Protein AF-A0A1R3RF14-F1 (afdb_monomer_lite)

Organism: Aspergillus carbonarius (strain ITEM 5010) (NCBI:txid602072)

pLDDT: mean 88.73, std 8.95, range [34.97, 97.31]

InterPro domains:
  IPR014347 Tautomerase/MIF superfamily [G3DSA:3.30.429.10] (1-121)
  IPR028116 Tautomerase, cis-CaaD-like [PF14832] (4-109)

Foldseek 3Di:
DDLAPAQPLVDDDDDDQLCDDPNVADDDPNHGDRAAEAEAEDEPDPPDDPVSVVVVVVVVQVVQCVVLVDDPRRSHHPYYHYHYDDPWDADPNDTDDGGPCRLVSLVVCVVVLVVCVVVVPPSSVSVNVCCVPPPSNVD

Sequence (139 aa):
MGAFHAPRYIVNCRFIDVSAGPLSDTFVGGKRRHINRLFVTLRSGTGRTADQLRVLIDSVNSVWDSIIGGGGWEKQLRSMYIKGSIDAAKEGGFHLPLPGYVEQWVKDNTAQCRTLAAEGDPDFVQLGGEIETRPEFQK

Radius of gyration: 18.21 Å; chains: 1; bounding box: 41×31×51 Å

Structure (mmCIF, N/CA/C/O backbone):
data_AF-A0A1R3RF14-F1
#
_entry.id   AF-A0A1R3RF14-F1
#
loop_
_atom_site.group_PDB
_atom_site.id
_atom_site.type_symbol
_atom_site.label_atom_id
_atom_site.label_alt_id
_atom_site.label_comp_id
_atom_site.label_asym_id
_atom_site.label_entity_id
_atom_site.label_seq_id
_atom_site.pdbx_PDB_ins_code
_atom_site.Cartn_x
_atom_site.Cartn_y
_atom_site.Cartn_z
_atom_site.occupancy
_atom_site.B_iso_or_equiv
_atom_site.auth_seq_id
_atom_site.auth_comp_id
_atom_site.auth_asym_id
_atom_site.auth_atom_id
_atom_site.pdbx_PDB_model_num
ATOM 1 N N . MET A 1 1 ? 8.837 4.970 15.254 1.00 34.97 1 MET A N 1
ATOM 2 C CA . MET A 1 1 ? 7.499 5.601 15.207 1.00 34.97 1 MET A CA 1
ATOM 3 C C . MET A 1 1 ? 6.883 5.230 13.866 1.00 34.97 1 MET A C 1
ATOM 5 O O . MET A 1 1 ? 7.535 5.464 12.856 1.00 34.97 1 MET A O 1
ATOM 9 N N . GLY A 1 2 ? 5.743 4.534 13.843 1.00 48.62 2 GLY A N 1
ATOM 10 C CA . GLY A 1 2 ? 5.150 4.034 12.595 1.00 48.62 2 GLY A CA 1
ATOM 11 C C . GLY A 1 2 ? 4.712 5.180 11.680 1.00 48.62 2 GLY A C 1
ATOM 12 O O . GLY A 1 2 ? 4.139 6.155 12.149 1.00 48.62 2 GLY A O 1
ATOM 13 N N . ALA A 1 3 ? 4.988 5.081 10.378 1.00 58.47 3 ALA A N 1
ATOM 14 C CA . ALA A 1 3 ? 4.721 6.151 9.408 1.00 58.47 3 ALA A CA 1
ATOM 15 C C . ALA A 1 3 ? 3.216 6.418 9.149 1.00 58.47 3 ALA A C 1
ATOM 17 O O . ALA A 1 3 ? 2.862 7.401 8.486 1.00 58.47 3 ALA A O 1
ATOM 18 N N . PHE A 1 4 ? 2.330 5.548 9.652 1.00 70.06 4 PHE A N 1
ATOM 19 C CA . PHE A 1 4 ? 0.882 5.605 9.457 1.00 70.06 4 PHE A CA 1
ATOM 20 C C . PHE A 1 4 ? 0.139 5.063 10.690 1.00 70.06 4 PHE A C 1
ATOM 22 O O . PHE A 1 4 ? 0.412 3.954 11.136 1.00 70.06 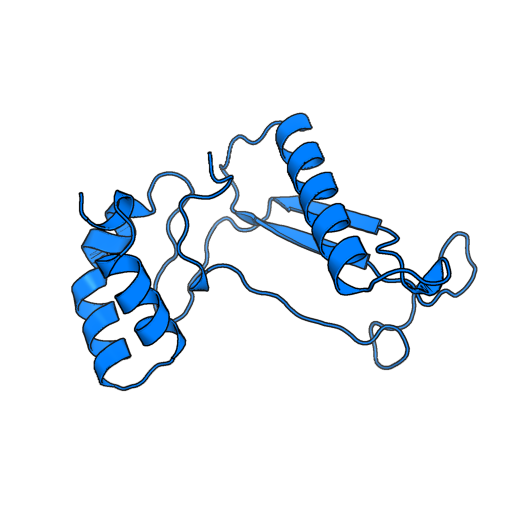4 PHE A O 1
ATOM 29 N N . HIS A 1 5 ? -0.843 5.821 11.186 1.00 78.69 5 HIS A N 1
ATOM 30 C CA . HIS A 1 5 ? -1.770 5.411 12.257 1.00 78.69 5 HIS A CA 1
ATOM 31 C C . HIS A 1 5 ? -3.088 4.831 11.713 1.00 78.69 5 HIS A C 1
ATOM 33 O O . HIS A 1 5 ? -4.064 4.687 12.435 1.00 78.69 5 HIS A O 1
ATOM 39 N N . ALA A 1 6 ? -3.124 4.509 10.421 1.00 85.69 6 ALA A N 1
ATOM 40 C CA . ALA A 1 6 ? -4.271 3.909 9.755 1.00 85.69 6 ALA A CA 1
ATOM 41 C C . ALA A 1 6 ? -4.410 2.406 10.068 1.00 85.69 6 ALA A C 1
ATOM 43 O O . ALA A 1 6 ? -3.379 1.752 10.270 1.00 85.69 6 ALA A O 1
ATOM 44 N N . PRO A 1 7 ? -5.630 1.834 10.058 1.00 89.50 7 PRO A N 1
ATOM 45 C CA . PRO A 1 7 ? -5.831 0.388 10.008 1.00 89.50 7 PRO A CA 1
ATOM 46 C C . PRO A 1 7 ? -5.224 -0.216 8.740 1.00 89.50 7 PRO A C 1
ATOM 48 O O . PRO A 1 7 ? -5.086 0.483 7.737 1.00 89.50 7 PRO A O 1
ATOM 51 N N . ARG A 1 8 ? -4.884 -1.508 8.735 1.00 90.19 8 ARG A N 1
ATOM 52 C CA . ARG A 1 8 ? -4.286 -2.124 7.536 1.00 90.19 8 ARG A CA 1
ATOM 53 C C . ARG A 1 8 ? -5.269 -2.240 6.376 1.00 90.19 8 ARG A C 1
ATOM 55 O O . ARG A 1 8 ? -4.832 -2.115 5.237 1.00 90.19 8 ARG A O 1
ATOM 62 N N . TYR A 1 9 ? -6.562 -2.424 6.657 1.00 88.75 9 TYR A N 1
ATOM 63 C CA . TYR A 1 9 ? -7.576 -2.658 5.620 1.00 88.75 9 TYR A CA 1
ATOM 64 C C . TYR A 1 9 ? -7.667 -1.517 4.586 1.00 88.75 9 TYR A C 1
ATOM 66 O O . TYR A 1 9 ? -7.996 -1.771 3.437 1.00 88.75 9 TYR A O 1
ATOM 74 N N . ILE A 1 10 ? -7.313 -0.272 4.948 1.00 88.38 10 ILE A N 1
ATOM 75 C CA . ILE A 1 10 ? -7.356 0.861 4.001 1.00 88.38 10 ILE A CA 1
ATOM 76 C C . ILE A 1 10 ? -6.185 0.869 3.000 1.00 88.38 10 ILE A C 1
ATOM 78 O O . ILE A 1 10 ? -6.084 1.760 2.153 1.00 88.38 10 ILE A O 1
ATOM 82 N N . VAL A 1 11 ? -5.225 -0.052 3.141 1.00 89.38 11 VAL A N 1
ATOM 83 C CA . VAL A 1 11 ? -4.056 -0.157 2.264 1.00 89.38 11 VAL A CA 1
ATOM 84 C C . VAL A 1 11 ? -4.333 -1.192 1.182 1.00 89.38 11 VAL A C 1
ATOM 86 O O . VAL A 1 11 ? -4.154 -2.390 1.373 1.00 89.38 11 VAL A O 1
ATOM 89 N N . ASN A 1 12 ? -4.703 -0.701 0.005 1.00 90.06 12 ASN A N 1
ATOM 90 C CA . ASN A 1 12 ? -4.974 -1.528 -1.164 1.00 90.06 12 ASN A CA 1
ATOM 91 C C . ASN A 1 12 ? -3.714 -1.703 -2.030 1.00 90.06 12 ASN A C 1
ATOM 93 O O . ASN A 1 12 ? -3.021 -0.729 -2.339 1.00 90.06 12 ASN A O 1
ATOM 97 N N . CYS A 1 13 ? -3.435 -2.931 -2.477 1.00 93.56 13 CYS A N 1
ATOM 98 C CA . CYS A 1 13 ? -2.339 -3.237 -3.399 1.00 93.56 13 CYS A CA 1
ATOM 99 C C . CYS A 1 13 ? -2.847 -4.069 -4.581 1.00 93.56 13 CYS A C 1
ATOM 101 O O . CYS A 1 13 ? -3.553 -5.058 -4.399 1.00 93.56 13 CYS A O 1
ATOM 103 N N . ARG A 1 14 ? -2.465 -3.682 -5.802 1.00 93.62 14 ARG A N 1
ATOM 104 C CA . ARG A 1 14 ? -2.793 -4.413 -7.028 1.00 93.62 14 ARG A CA 1
ATOM 105 C C . ARG A 1 14 ? -1.517 -4.747 -7.784 1.00 93.62 14 ARG A C 1
ATOM 107 O O . ARG A 1 14 ? -0.781 -3.848 -8.183 1.00 93.62 14 ARG A O 1
ATOM 114 N N . PHE A 1 15 ? -1.316 -6.032 -8.053 1.00 93.19 15 PHE A N 1
ATOM 115 C CA . PHE A 1 15 ? -0.253 -6.508 -8.930 1.00 93.19 15 PHE A CA 1
ATOM 116 C C . PHE A 1 15 ? -0.736 -6.553 -10.379 1.00 93.19 15 PHE A C 1
ATOM 118 O O . PHE A 1 15 ? -1.886 -6.896 -10.662 1.00 93.19 15 PHE A O 1
ATOM 125 N N . ILE A 1 16 ? 0.146 -6.171 -11.298 1.00 92.44 16 ILE A N 1
ATOM 126 C CA . ILE A 1 16 ? -0.095 -6.186 -12.739 1.00 92.44 16 ILE A CA 1
ATOM 127 C C . ILE A 1 16 ? 1.085 -6.915 -13.367 1.00 92.44 16 ILE A C 1
ATOM 129 O O . ILE A 1 16 ? 2.233 -6.537 -13.131 1.00 92.44 16 ILE A O 1
ATOM 133 N N . ASP A 1 17 ? 0.799 -7.951 -14.151 1.00 91.75 17 ASP A N 1
ATOM 134 C CA . ASP A 1 17 ? 1.824 -8.664 -14.905 1.00 91.75 17 ASP A CA 1
ATOM 135 C C . ASP A 1 17 ? 2.375 -7.753 -16.010 1.00 91.75 17 ASP A C 1
ATOM 137 O O . ASP A 1 17 ? 1.641 -7.270 -16.870 1.00 91.75 17 ASP A O 1
ATOM 141 N N . VAL A 1 18 ? 3.679 -7.489 -15.968 1.00 89.88 18 VAL A N 1
ATOM 142 C CA . VAL A 1 18 ? 4.363 -6.628 -16.943 1.00 89.88 18 VAL A CA 1
ATOM 143 C C . VAL A 1 18 ? 4.758 -7.372 -18.218 1.00 89.88 18 VAL A C 1
ATOM 145 O O . VAL A 1 18 ? 5.227 -6.738 -19.157 1.00 89.88 18 VAL A O 1
ATOM 148 N N . SER A 1 19 ? 4.588 -8.695 -18.259 1.00 87.62 19 SER A N 1
ATOM 149 C CA . SER A 1 19 ? 4.875 -9.537 -19.424 1.00 87.62 19 SER A CA 1
ATOM 150 C C . SER A 1 19 ? 3.653 -9.779 -20.314 1.00 87.62 19 SER A C 1
ATOM 152 O O . SER A 1 19 ? 3.809 -10.187 -21.465 1.00 87.62 19 SER A O 1
ATOM 154 N N . ALA A 1 20 ? 2.444 -9.500 -19.813 1.00 88.19 20 ALA A N 1
ATOM 155 C CA . ALA A 1 20 ? 1.196 -9.799 -20.504 1.00 88.19 20 ALA A CA 1
ATOM 156 C C . ALA A 1 20 ? 0.090 -8.760 -20.246 1.00 88.19 20 ALA A C 1
ATOM 158 O O . ALA A 1 20 ? 0.063 -8.051 -19.244 1.00 88.19 20 ALA A O 1
ATOM 159 N N . GLY A 1 21 ? -0.876 -8.695 -21.164 1.00 86.12 21 GLY A N 1
ATOM 160 C CA . GLY A 1 21 ? -2.078 -7.874 -21.019 1.00 86.12 21 GLY A CA 1
ATOM 161 C C . GLY A 1 21 ? -1.911 -6.389 -21.383 1.00 86.12 21 GLY A C 1
ATOM 162 O O . GLY A 1 21 ? -0.823 -5.945 -21.759 1.00 86.12 21 GLY A O 1
ATOM 163 N N . PRO A 1 22 ? -2.994 -5.594 -21.268 1.00 82.25 22 PRO A N 1
ATOM 164 C CA . PRO A 1 22 ? -3.067 -4.228 -21.806 1.00 82.25 22 PRO A CA 1
ATOM 165 C C . PRO A 1 22 ? -2.097 -3.218 -21.178 1.00 82.25 22 PRO A C 1
ATOM 167 O O . PRO A 1 22 ? -1.923 -2.125 -21.703 1.00 82.25 22 PRO A O 1
ATOM 170 N N . LEU A 1 23 ? -1.496 -3.559 -20.035 1.00 81.25 23 LEU A N 1
ATOM 171 C CA . LEU A 1 23 ? -0.595 -2.686 -19.277 1.00 81.25 23 LEU A CA 1
ATOM 172 C C . LEU A 1 23 ? 0.876 -3.137 -19.353 1.00 81.25 23 LEU A C 1
ATOM 174 O O . LEU A 1 23 ? 1.732 -2.524 -18.715 1.00 81.25 23 LEU A O 1
ATOM 178 N N . SER A 1 24 ? 1.176 -4.180 -20.138 1.00 85.12 24 SER A N 1
ATOM 179 C CA . SER A 1 24 ? 2.541 -4.701 -20.329 1.00 85.12 24 SER A CA 1
ATOM 180 C C . SER A 1 24 ? 3.407 -3.813 -21.231 1.00 85.12 24 SER A C 1
ATOM 182 O O . SER A 1 24 ? 4.634 -3.807 -21.116 1.00 85.12 24 SER A O 1
ATOM 184 N N . ASP A 1 25 ? 2.786 -2.990 -22.081 1.00 89.19 25 ASP A N 1
ATOM 185 C CA . ASP A 1 25 ? 3.477 -2.083 -22.996 1.00 89.19 25 ASP A CA 1
ATOM 186 C C . ASP A 1 25 ? 4.142 -0.916 -22.264 1.00 89.19 25 ASP A C 1
ATOM 188 O O . ASP A 1 25 ? 3.591 0.167 -22.067 1.00 89.19 25 ASP A O 1
ATOM 192 N N . THR A 1 26 ? 5.390 -1.150 -21.867 1.00 89.00 26 THR A N 1
ATOM 193 C CA . THR A 1 26 ? 6.251 -0.153 -21.240 1.00 89.00 26 THR A CA 1
ATOM 194 C C . THR A 1 26 ? 7.416 0.184 -22.157 1.00 89.00 26 THR A C 1
ATOM 196 O O . THR A 1 26 ? 8.125 -0.701 -22.637 1.00 89.00 26 THR A O 1
ATOM 199 N N . PHE A 1 27 ? 7.665 1.478 -22.352 1.00 91.38 27 PHE A N 1
ATOM 200 C CA . PHE A 1 27 ? 8.786 1.977 -23.142 1.00 91.38 27 PHE A CA 1
ATOM 201 C C . PHE A 1 27 ? 9.630 2.939 -22.309 1.00 91.38 27 PHE A C 1
ATOM 203 O O . PHE A 1 27 ? 9.103 3.840 -21.660 1.00 91.38 27 PHE A O 1
ATOM 210 N N . VAL A 1 28 ? 10.950 2.760 -22.343 1.00 91.06 28 VAL A N 1
ATOM 211 C CA . VAL A 1 28 ? 11.923 3.649 -21.696 1.00 91.06 28 VAL A CA 1
ATOM 212 C C . VAL A 1 28 ? 12.913 4.105 -22.758 1.00 91.06 28 VAL A C 1
ATOM 214 O O . VAL A 1 28 ? 13.584 3.277 -23.377 1.00 91.06 28 VAL A O 1
ATOM 217 N N . GLY A 1 29 ? 12.967 5.415 -23.016 1.00 93.50 29 GLY A N 1
ATOM 218 C CA . GLY A 1 29 ? 13.797 5.979 -24.088 1.00 93.50 29 GLY A CA 1
ATOM 219 C C . GLY A 1 29 ? 13.455 5.413 -25.472 1.00 93.50 29 GLY A C 1
ATOM 220 O O . GLY A 1 29 ? 14.353 5.096 -26.246 1.00 93.50 29 GLY A O 1
ATOM 221 N N . GLY A 1 30 ? 12.165 5.183 -25.746 1.00 95.38 30 GLY A N 1
ATOM 222 C CA . GLY A 1 30 ? 11.683 4.615 -27.012 1.00 95.38 30 GLY A CA 1
ATOM 223 C C . GLY A 1 30 ? 11.908 3.109 -27.184 1.00 95.38 30 GLY A C 1
ATOM 224 O O . GLY A 1 30 ? 11.499 2.545 -28.193 1.00 95.38 30 GLY A O 1
ATOM 225 N N . LYS A 1 31 ? 12.523 2.423 -26.212 1.00 92.38 31 LYS A N 1
ATOM 226 C CA . LYS A 1 31 ? 12.740 0.972 -26.270 1.00 92.38 31 LYS A CA 1
ATOM 227 C C . LYS A 1 31 ? 11.768 0.250 -25.350 1.00 92.38 31 LYS A C 1
ATOM 229 O O . LYS A 1 31 ? 11.633 0.631 -24.187 1.00 92.38 31 LYS A O 1
ATOM 234 N N . ARG A 1 32 ? 11.142 -0.818 -25.850 1.00 90.50 32 ARG A N 1
ATOM 235 C CA . ARG A 1 32 ? 10.257 -1.669 -25.044 1.00 90.50 32 ARG A CA 1
ATOM 236 C C . ARG A 1 32 ? 11.034 -2.297 -23.886 1.00 90.50 32 ARG A C 1
ATOM 238 O O . ARG A 1 32 ? 12.200 -2.679 -24.044 1.00 90.50 32 ARG A O 1
ATOM 245 N N . ARG A 1 33 ? 10.413 -2.359 -22.715 1.00 89.19 33 ARG A N 1
ATOM 246 C CA . ARG A 1 33 ? 10.983 -2.894 -21.477 1.00 89.19 33 ARG A CA 1
ATOM 247 C C . ARG A 1 33 ? 9.912 -3.644 -20.701 1.00 89.19 33 ARG A C 1
ATOM 249 O O . ARG A 1 33 ? 8.768 -3.216 -20.688 1.00 89.19 33 ARG A O 1
ATOM 256 N N . HIS A 1 34 ? 10.318 -4.679 -19.980 1.00 90.19 34 HIS A N 1
ATOM 257 C CA . HIS A 1 34 ? 9.519 -5.269 -18.911 1.00 90.19 34 HIS A CA 1
ATOM 258 C C . HIS A 1 34 ? 10.218 -4.911 -17.604 1.00 90.19 34 HIS A C 1
ATOM 260 O O . HIS A 1 34 ? 11.335 -5.356 -17.350 1.00 90.19 34 HIS A O 1
ATOM 266 N N . ILE A 1 35 ? 9.629 -3.989 -16.846 1.00 90.69 35 ILE A N 1
ATOM 267 C CA . ILE A 1 35 ? 10.224 -3.452 -15.620 1.00 90.69 35 ILE A CA 1
ATOM 268 C C . ILE A 1 35 ? 9.170 -3.309 -14.538 1.00 90.69 35 ILE A C 1
ATOM 270 O O . ILE A 1 35 ? 8.052 -2.871 -14.812 1.00 90.69 35 ILE A O 1
ATOM 274 N N . ASN A 1 36 ? 9.560 -3.591 -13.298 1.00 92.44 36 ASN A N 1
ATOM 275 C CA . ASN A 1 36 ? 8.691 -3.365 -12.151 1.00 92.44 36 ASN A CA 1
ATOM 276 C C . ASN A 1 36 ? 8.615 -1.870 -11.855 1.00 92.44 36 ASN A C 1
ATOM 278 O O . ASN A 1 36 ? 9.639 -1.185 -11.746 1.00 92.44 36 ASN A O 1
ATOM 282 N N . ARG A 1 37 ? 7.389 -1.368 -11.730 1.00 92.56 37 ARG A N 1
ATOM 283 C CA . ARG A 1 37 ? 7.090 0.014 -11.363 1.00 92.56 37 ARG A CA 1
ATOM 284 C C . ARG A 1 37 ? 6.005 0.009 -10.303 1.00 92.56 37 ARG A C 1
ATOM 286 O O . ARG A 1 37 ? 5.028 -0.722 -10.435 1.00 92.56 37 ARG A O 1
ATOM 293 N N . LEU A 1 38 ? 6.162 0.853 -9.292 1.00 94.88 38 LEU A N 1
ATOM 294 C CA . LEU A 1 38 ? 5.179 1.022 -8.233 1.00 94.88 38 LEU A CA 1
ATOM 295 C C . LEU A 1 38 ? 4.574 2.420 -8.312 1.00 94.88 38 LEU A C 1
ATOM 297 O O . LEU A 1 38 ? 5.282 3.425 -8.276 1.00 94.88 38 LEU A O 1
ATOM 301 N N . PHE A 1 39 ? 3.251 2.477 -8.392 1.00 93.88 39 PHE A N 1
ATOM 302 C CA . PHE A 1 39 ? 2.494 3.716 -8.283 1.00 93.88 39 PHE A CA 1
ATOM 303 C C . PHE A 1 39 ? 1.768 3.711 -6.943 1.00 93.88 39 PHE A C 1
ATOM 305 O O . PHE A 1 39 ? 0.877 2.897 -6.719 1.00 93.88 39 PHE A O 1
ATOM 312 N N . VAL A 1 40 ? 2.156 4.618 -6.054 1.00 92.94 40 VAL A N 1
ATOM 313 C CA . VAL A 1 40 ? 1.516 4.812 -4.756 1.00 92.94 40 VAL A CA 1
ATOM 314 C C . VAL A 1 40 ? 0.610 6.024 -4.844 1.00 92.94 40 VAL A C 1
ATOM 316 O O . VAL A 1 40 ? 1.062 7.130 -5.143 1.00 92.94 40 VAL A O 1
ATOM 319 N N . THR A 1 41 ? -0.669 5.822 -4.548 1.00 90.81 41 THR A N 1
ATOM 320 C CA . THR A 1 41 ? -1.620 6.922 -4.408 1.00 90.81 41 THR A CA 1
ATOM 321 C C . THR A 1 41 ? -1.890 7.167 -2.932 1.00 90.81 41 THR A C 1
ATOM 323 O O . THR A 1 41 ? -2.200 6.239 -2.192 1.00 90.81 41 THR A O 1
ATOM 326 N N . LEU A 1 42 ? -1.760 8.417 -2.501 1.00 87.62 42 LEU A N 1
ATOM 327 C CA . LEU A 1 42 ? -2.015 8.847 -1.133 1.00 87.62 42 LEU A CA 1
ATOM 328 C C . LEU A 1 42 ? -3.272 9.720 -1.063 1.00 87.62 42 LEU A C 1
ATOM 330 O O . LEU A 1 42 ? -3.614 10.450 -2.001 1.00 87.62 42 LEU A O 1
ATOM 334 N N . ARG A 1 43 ? -3.923 9.673 0.103 1.00 83.94 43 ARG A N 1
ATOM 335 C CA . ARG A 1 43 ? -4.931 10.651 0.527 1.00 83.94 43 ARG A CA 1
ATOM 336 C C . ARG A 1 43 ? -4.351 12.066 0.486 1.00 83.94 43 ARG A C 1
ATOM 338 O O . ARG A 1 43 ? -3.224 12.284 0.940 1.00 83.94 43 ARG A O 1
ATOM 345 N N . SER A 1 44 ? -5.138 13.020 0.003 1.00 75.56 44 SER A N 1
ATOM 346 C CA . SER A 1 44 ? -4.822 14.445 0.124 1.00 75.56 44 SER A CA 1
ATOM 347 C C . SER A 1 44 ? -4.813 14.874 1.601 1.00 75.56 44 SER A C 1
ATOM 349 O O . SER A 1 44 ? -5.486 14.271 2.438 1.00 75.56 44 SER A O 1
ATOM 351 N N . GLY A 1 45 ? -4.036 15.911 1.936 1.00 69.12 45 GLY A N 1
ATOM 352 C CA . GLY A 1 45 ? -4.058 16.535 3.268 1.00 69.12 45 GLY A CA 1
ATOM 353 C C . GLY A 1 45 ? -3.067 15.988 4.302 1.00 69.12 45 GLY A C 1
ATOM 354 O O . GLY A 1 45 ? -3.099 16.420 5.446 1.00 69.12 45 GLY A O 1
ATOM 355 N N . THR A 1 46 ? -2.147 15.085 3.941 1.00 65.56 46 THR A N 1
ATOM 356 C CA . THR A 1 46 ? -1.178 14.537 4.916 1.00 65.56 46 THR A CA 1
ATOM 357 C C . THR A 1 46 ? -0.063 15.515 5.305 1.00 65.56 46 THR A C 1
ATOM 359 O O . THR A 1 46 ? 0.733 15.179 6.173 1.00 65.56 46 THR A O 1
ATOM 362 N N . GLY A 1 47 ? 0.070 16.662 4.619 1.00 73.94 47 GLY A N 1
ATOM 363 C CA . GLY A 1 47 ? 1.135 17.647 4.871 1.00 73.94 47 GLY A CA 1
ATOM 364 C C . GLY A 1 47 ? 2.557 17.077 4.778 1.00 73.94 47 GLY A C 1
ATOM 365 O O . GLY A 1 47 ? 3.478 17.629 5.372 1.00 73.94 47 GLY A O 1
ATOM 366 N N . ARG A 1 48 ? 2.737 15.942 4.082 1.00 84.69 48 ARG A N 1
ATOM 367 C CA . ARG A 1 48 ? 4.019 15.232 4.051 1.00 84.69 48 ARG A CA 1
ATOM 368 C C . ARG A 1 48 ? 5.042 16.038 3.274 1.00 84.69 48 ARG A C 1
ATOM 370 O O . ARG A 1 48 ? 4.770 16.472 2.155 1.00 84.69 48 ARG A O 1
ATOM 377 N N . THR A 1 49 ? 6.228 16.182 3.848 1.00 88.69 49 THR A N 1
ATOM 378 C CA . THR A 1 49 ? 7.352 16.822 3.169 1.00 88.69 49 THR A CA 1
ATOM 379 C C . THR A 1 49 ? 7.955 15.884 2.126 1.00 88.69 49 THR A C 1
ATOM 381 O O . THR A 1 49 ? 7.791 14.662 2.187 1.00 88.69 49 THR A O 1
ATOM 384 N N . ALA A 1 50 ? 8.706 16.447 1.178 1.00 89.88 50 ALA A N 1
ATOM 385 C CA . ALA A 1 50 ? 9.440 15.654 0.197 1.00 89.88 50 ALA A CA 1
ATOM 386 C C . ALA A 1 50 ? 10.382 14.631 0.863 1.00 89.88 50 ALA A C 1
ATOM 388 O O . ALA A 1 50 ? 10.477 13.503 0.390 1.00 89.88 50 ALA A O 1
ATOM 389 N N . ASP A 1 51 ? 11.020 14.982 1.982 1.00 92.25 51 ASP A N 1
ATOM 390 C CA . ASP A 1 51 ? 11.930 14.077 2.696 1.00 92.25 51 ASP A CA 1
ATOM 391 C C . ASP A 1 51 ? 11.196 12.906 3.346 1.00 92.25 51 ASP A C 1
ATOM 393 O O . ASP A 1 51 ? 11.643 11.767 3.243 1.00 92.25 51 ASP A O 1
ATOM 397 N N . GLN A 1 52 ? 10.019 13.144 3.928 1.00 89.56 52 GLN A N 1
ATOM 398 C CA . GLN A 1 52 ? 9.183 12.059 4.450 1.00 89.56 52 GLN A CA 1
ATOM 399 C C . GLN A 1 52 ? 8.735 11.102 3.339 1.00 89.56 52 GLN A C 1
ATOM 401 O O . GLN A 1 52 ? 8.664 9.892 3.551 1.00 89.56 52 GLN A O 1
ATOM 406 N N . LEU A 1 53 ? 8.449 11.629 2.144 1.00 91.19 53 LEU A N 1
ATOM 407 C CA . LEU A 1 53 ? 8.113 10.807 0.982 1.00 91.19 53 LEU A CA 1
ATOM 408 C C . LEU A 1 53 ? 9.324 10.025 0.456 1.00 91.19 53 LEU A C 1
ATOM 410 O O . LEU A 1 53 ? 9.159 8.870 0.075 1.00 91.19 53 LEU A O 1
ATOM 414 N N . ARG A 1 54 ? 10.533 10.599 0.480 1.00 93.62 54 ARG A N 1
ATOM 415 C CA . ARG A 1 54 ? 11.774 9.883 0.131 1.00 93.62 54 ARG A CA 1
ATOM 416 C C . ARG A 1 54 ? 12.054 8.735 1.095 1.00 93.62 54 ARG A C 1
ATOM 418 O O . ARG A 1 54 ? 12.269 7.621 0.640 1.00 93.62 54 ARG A O 1
ATOM 425 N N . VAL A 1 55 ? 11.916 8.962 2.402 1.00 93.50 55 VAL A N 1
ATOM 426 C CA . VAL A 1 55 ? 12.042 7.896 3.413 1.00 93.50 55 VAL A CA 1
ATOM 427 C C . VAL A 1 55 ? 11.045 6.762 3.158 1.00 93.50 55 VAL A C 1
ATOM 429 O O . VAL A 1 55 ? 11.394 5.589 3.295 1.00 93.50 55 VAL A O 1
ATOM 432 N N . LEU A 1 56 ? 9.810 7.084 2.755 1.00 91.56 56 LEU A N 1
ATOM 433 C CA . LEU A 1 56 ? 8.825 6.073 2.369 1.00 91.56 56 LEU A CA 1
ATOM 434 C C . LEU A 1 56 ? 9.267 5.289 1.123 1.00 91.56 56 LEU A C 1
ATOM 436 O O . LEU A 1 56 ? 9.136 4.067 1.112 1.00 91.56 56 LEU A O 1
ATOM 440 N N . ILE A 1 57 ? 9.802 5.966 0.103 1.00 94.44 57 ILE A N 1
ATOM 441 C CA . ILE A 1 57 ? 10.339 5.317 -1.103 1.00 94.44 57 ILE A CA 1
ATOM 442 C C . ILE A 1 57 ? 11.462 4.345 -0.734 1.00 94.44 57 ILE A C 1
ATOM 444 O O . ILE A 1 57 ? 11.417 3.181 -1.130 1.00 94.44 57 ILE A O 1
ATOM 448 N N . ASP A 1 58 ? 12.426 4.792 0.068 1.00 94.62 58 ASP A N 1
ATOM 449 C CA . ASP A 1 58 ? 13.573 3.976 0.472 1.00 94.62 58 ASP A CA 1
ATOM 450 C C . ASP A 1 58 ? 13.136 2.771 1.313 1.00 94.62 58 ASP A C 1
ATOM 452 O O . ASP A 1 58 ? 13.615 1.656 1.107 1.00 94.62 58 ASP A O 1
ATOM 456 N N . SER A 1 59 ? 12.157 2.962 2.202 1.00 94.00 59 SER A N 1
ATOM 457 C CA . SER A 1 59 ? 11.592 1.879 3.015 1.00 94.00 59 SER A CA 1
ATOM 458 C C . SER A 1 59 ? 10.902 0.820 2.152 1.00 94.00 59 SER A C 1
ATOM 460 O O . SER A 1 59 ? 11.097 -0.374 2.365 1.00 94.00 59 SER A O 1
ATOM 462 N N . VAL A 1 60 ? 10.113 1.239 1.158 1.00 93.56 60 VAL A N 1
ATOM 463 C CA . VAL A 1 60 ? 9.421 0.311 0.251 1.00 93.56 60 VAL A CA 1
ATOM 464 C C . VAL A 1 60 ? 10.408 -0.424 -0.652 1.00 93.56 60 VAL A C 1
ATOM 466 O O . VAL A 1 60 ? 10.276 -1.635 -0.813 1.00 93.56 60 VAL A O 1
ATOM 469 N N . ASN A 1 61 ? 11.416 0.267 -1.193 1.00 92.19 61 ASN A N 1
ATOM 470 C CA . ASN A 1 61 ? 12.493 -0.374 -1.952 1.00 92.19 61 ASN A CA 1
ATOM 471 C C . ASN A 1 61 ? 13.245 -1.402 -1.099 1.00 92.19 61 ASN A C 1
ATOM 473 O O . ASN A 1 61 ? 13.466 -2.518 -1.552 1.00 92.19 61 ASN A O 1
ATOM 477 N N . SER A 1 62 ? 13.570 -1.070 0.154 1.00 92.50 62 SER A N 1
ATOM 478 C CA . SER A 1 62 ? 14.245 -2.004 1.060 1.00 92.50 62 SER A CA 1
ATOM 479 C C . SER A 1 62 ? 13.412 -3.264 1.311 1.00 92.50 62 SER A C 1
ATOM 481 O O . SER A 1 62 ? 13.938 -4.376 1.244 1.00 92.50 62 SER A O 1
ATOM 483 N N . VAL A 1 63 ? 12.100 -3.110 1.527 1.00 94.00 63 VAL A N 1
ATOM 484 C CA . VAL A 1 63 ? 11.180 -4.248 1.658 1.00 94.00 63 VAL A CA 1
ATOM 485 C C . VAL A 1 63 ? 11.137 -5.064 0.364 1.00 94.00 63 VAL A C 1
ATOM 487 O O . VAL A 1 63 ? 11.272 -6.285 0.423 1.00 94.00 63 VAL A O 1
ATOM 490 N N . TRP A 1 64 ? 11.010 -4.416 -0.797 1.00 93.81 64 TRP A N 1
ATOM 491 C CA . TRP A 1 64 ? 11.028 -5.089 -2.099 1.00 93.81 64 TRP A CA 1
ATOM 492 C C . TRP A 1 64 ? 12.295 -5.926 -2.285 1.00 93.81 64 TRP A C 1
ATOM 494 O O . TRP A 1 64 ? 12.206 -7.122 -2.558 1.00 93.81 64 TRP A O 1
ATOM 504 N N . ASP A 1 65 ? 13.466 -5.326 -2.082 1.00 91.31 65 ASP A N 1
ATOM 505 C CA . ASP A 1 65 ? 14.753 -5.994 -2.266 1.00 91.31 65 ASP A CA 1
ATOM 5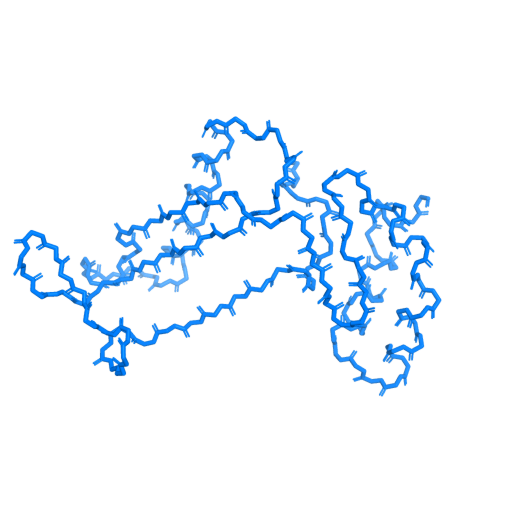06 C C . ASP A 1 65 ? 14.920 -7.174 -1.300 1.00 91.31 65 ASP A C 1
ATOM 508 O O . ASP A 1 65 ? 15.414 -8.231 -1.698 1.00 91.31 65 ASP A O 1
ATOM 512 N N . SER A 1 66 ? 14.435 -7.034 -0.059 1.00 93.12 66 SER A N 1
ATOM 513 C CA . SER A 1 66 ? 14.465 -8.110 0.937 1.00 93.12 66 SER A CA 1
ATOM 514 C C . SER A 1 66 ? 13.582 -9.309 0.565 1.00 93.12 66 SER A C 1
ATOM 516 O O . SER A 1 66 ? 13.957 -10.447 0.838 1.00 93.12 66 SER A O 1
ATOM 518 N N . ILE A 1 67 ? 12.434 -9.069 -0.080 1.00 93.25 67 ILE A N 1
ATOM 519 C CA . ILE A 1 67 ? 11.469 -10.113 -0.457 1.00 93.25 67 ILE A CA 1
ATOM 520 C C . ILE A 1 67 ? 11.881 -10.785 -1.765 1.00 93.25 67 ILE A C 1
ATOM 522 O O . ILE A 1 67 ? 11.850 -12.009 -1.875 1.00 93.25 67 ILE A O 1
ATOM 526 N N . ILE A 1 68 ? 12.254 -9.993 -2.772 1.00 90.00 68 ILE A N 1
ATOM 527 C CA . ILE A 1 68 ? 12.621 -10.512 -4.092 1.00 90.00 68 ILE A CA 1
ATOM 528 C C . ILE A 1 68 ? 14.006 -11.179 -4.058 1.00 90.00 68 ILE A C 1
ATOM 530 O O . ILE A 1 68 ? 14.288 -12.033 -4.899 1.00 90.00 68 ILE A O 1
ATOM 534 N N . GLY A 1 69 ? 14.839 -10.861 -3.058 1.00 67.25 69 GLY A N 1
ATOM 535 C CA . GLY A 1 69 ? 16.030 -11.645 -2.716 1.00 67.25 69 GLY A CA 1
ATOM 536 C C . GLY A 1 69 ? 17.162 -11.544 -3.741 1.00 67.25 69 GLY A C 1
ATOM 537 O O . GLY A 1 69 ? 18.004 -12.436 -3.829 1.00 67.25 69 GLY A O 1
ATOM 538 N N . GLY A 1 70 ? 17.184 -10.465 -4.526 1.00 68.94 70 GLY A N 1
ATOM 539 C CA . GLY A 1 70 ? 18.173 -10.236 -5.577 1.00 68.94 70 GLY A CA 1
ATOM 540 C C . GLY A 1 70 ? 17.816 -10.825 -6.949 1.00 68.94 70 GLY A C 1
ATOM 541 O O . GLY A 1 70 ? 16.781 -11.450 -7.181 1.00 68.94 70 GLY A O 1
ATOM 542 N N . GLY A 1 71 ? 18.688 -10.549 -7.919 1.00 70.62 71 GLY A N 1
ATOM 543 C CA . GLY A 1 71 ? 18.500 -10.859 -9.334 1.00 70.62 71 GLY A CA 1
ATOM 544 C C . GLY A 1 71 ? 19.046 -9.755 -10.235 1.00 70.62 71 GLY A C 1
ATOM 545 O O . GLY A 1 71 ? 19.537 -8.730 -9.764 1.00 70.62 71 GLY A O 1
ATOM 546 N N . GLY A 1 72 ? 18.967 -9.966 -11.550 1.00 82.56 72 GLY A N 1
ATOM 547 C CA . GLY A 1 72 ? 19.306 -8.929 -12.523 1.00 82.56 72 GLY A CA 1
ATOM 548 C C . GLY A 1 72 ? 18.392 -7.706 -12.406 1.00 82.56 72 GLY A C 1
ATOM 549 O O . GLY A 1 72 ? 17.354 -7.728 -11.743 1.00 82.56 72 GLY A O 1
ATOM 550 N N . TRP A 1 73 ? 18.754 -6.638 -13.114 1.00 85.69 73 TRP A N 1
ATOM 551 C CA . TRP A 1 73 ? 18.037 -5.358 -13.105 1.00 85.69 73 TRP A CA 1
ATOM 552 C C . TRP A 1 73 ? 16.532 -5.460 -13.428 1.00 85.69 73 TRP A C 1
ATOM 554 O O . TRP A 1 73 ? 15.775 -4.561 -13.078 1.00 85.69 73 TRP A O 1
ATOM 564 N N . GLU A 1 74 ? 16.087 -6.539 -14.074 1.00 84.19 74 GLU A N 1
ATOM 565 C CA . GLU A 1 74 ? 14.681 -6.801 -14.411 1.00 84.19 74 GLU A CA 1
ATOM 566 C C . GLU A 1 74 ? 13.805 -7.106 -13.189 1.00 84.19 74 GLU A C 1
ATOM 568 O O . GLU A 1 74 ? 12.609 -6.831 -13.218 1.00 84.19 74 GLU A O 1
ATOM 573 N N . LYS A 1 75 ? 14.384 -7.634 -12.101 1.00 88.75 75 LYS A N 1
ATOM 574 C CA . LYS A 1 75 ? 13.667 -7.940 -10.848 1.00 88.75 75 LYS A CA 1
ATOM 575 C C . LYS A 1 75 ? 13.655 -6.780 -9.850 1.00 88.75 75 LYS A C 1
ATOM 577 O O . LYS A 1 75 ? 12.922 -6.815 -8.866 1.00 88.75 75 LYS A O 1
ATOM 582 N N . GLN A 1 76 ? 14.453 -5.746 -10.098 1.00 90.56 76 GLN A N 1
ATOM 583 C CA . GLN A 1 76 ? 14.481 -4.550 -9.258 1.00 90.56 76 GLN A CA 1
ATOM 584 C C . GLN A 1 76 ? 13.183 -3.756 -9.414 1.00 90.56 76 GLN A C 1
ATOM 586 O O . GLN A 1 76 ? 12.578 -3.741 -10.494 1.00 90.56 76 GLN A O 1
ATOM 591 N N . LEU A 1 77 ? 12.798 -3.033 -8.363 1.00 93.19 77 LEU A N 1
ATOM 592 C CA . LEU A 1 77 ? 11.800 -1.979 -8.467 1.00 93.19 77 LEU A CA 1
ATOM 593 C C . LEU A 1 77 ? 12.435 -0.776 -9.179 1.00 93.19 77 LEU A C 1
ATOM 595 O O . LEU A 1 77 ? 13.141 0.030 -8.583 1.00 93.19 77 LEU A O 1
ATOM 599 N N . ARG A 1 78 ? 12.241 -0.676 -10.499 1.00 91.44 78 ARG A N 1
ATOM 600 C CA . ARG A 1 78 ? 12.968 0.296 -11.338 1.00 91.44 78 ARG A CA 1
ATOM 601 C C . ARG A 1 78 ? 12.477 1.719 -11.169 1.00 91.44 78 ARG A C 1
ATOM 603 O O . ARG A 1 78 ? 13.192 2.661 -11.508 1.00 91.44 78 ARG A O 1
ATOM 610 N N . SER A 1 79 ? 11.237 1.892 -10.733 1.00 91.62 79 SER A N 1
ATOM 611 C CA . SER A 1 79 ? 10.666 3.213 -10.510 1.00 91.62 79 SER A CA 1
ATOM 612 C C . SER A 1 79 ? 9.552 3.139 -9.482 1.00 91.62 79 SER A C 1
ATOM 614 O O . SER A 1 79 ? 8.730 2.222 -9.512 1.00 91.62 79 SER A O 1
ATOM 616 N N . MET A 1 80 ? 9.493 4.147 -8.620 1.00 94.81 80 MET A N 1
ATOM 617 C CA . MET A 1 80 ? 8.397 4.355 -7.689 1.00 94.81 80 MET A CA 1
ATOM 618 C C . MET A 1 80 ? 7.905 5.791 -7.823 1.00 94.81 80 MET A C 1
ATOM 620 O O . MET A 1 80 ? 8.699 6.731 -7.829 1.00 94.81 80 MET A O 1
ATOM 624 N N . TYR A 1 81 ? 6.593 5.955 -7.937 1.00 93.38 81 TYR A N 1
ATOM 625 C CA . TYR A 1 81 ? 5.943 7.251 -8.072 1.00 93.38 81 TYR A CA 1
ATOM 626 C C . TYR A 1 81 ? 4.913 7.400 -6.964 1.00 93.38 81 TYR A C 1
ATOM 628 O O . TYR A 1 81 ? 4.063 6.528 -6.798 1.00 93.38 81 TYR A O 1
ATOM 636 N N . ILE A 1 82 ? 4.969 8.506 -6.224 1.00 91.75 82 ILE A N 1
ATOM 637 C CA . ILE A 1 82 ? 3.977 8.833 -5.200 1.00 91.75 82 ILE A CA 1
ATOM 638 C C . ILE A 1 82 ? 3.126 9.999 -5.701 1.00 91.75 82 ILE A C 1
ATOM 640 O O . ILE A 1 82 ? 3.657 11.055 -6.041 1.00 91.75 82 ILE A O 1
ATOM 644 N N . LYS A 1 83 ? 1.805 9.817 -5.723 1.00 89.06 83 LYS A N 1
ATOM 645 C CA . LYS A 1 83 ? 0.821 10.834 -6.110 1.00 89.06 83 LYS A CA 1
ATOM 646 C C . LYS A 1 83 ? -0.158 11.078 -4.962 1.00 89.06 83 LYS A C 1
ATOM 648 O O . LYS A 1 83 ? -0.759 10.133 -4.467 1.00 89.06 83 LYS A O 1
ATOM 653 N N . GLY A 1 84 ? -0.365 12.330 -4.559 1.00 83.06 84 GLY A N 1
ATOM 654 C CA . GLY A 1 84 ? -1.503 12.702 -3.708 1.00 83.06 84 GLY A CA 1
ATOM 655 C C . GLY A 1 84 ? -2.725 12.981 -4.581 1.00 83.06 84 GLY A C 1
ATOM 656 O O . GLY A 1 84 ? -2.647 13.866 -5.430 1.00 83.06 84 GLY A O 1
ATOM 657 N N . SER A 1 85 ? -3.810 12.213 -4.446 1.00 79.88 85 SER A N 1
ATOM 658 C CA . SER A 1 85 ? -5.005 12.439 -5.285 1.00 79.88 85 SER A CA 1
ATOM 659 C C . SER A 1 85 ? -6.331 11.887 -4.762 1.00 79.88 85 SER A C 1
ATOM 661 O O . SER A 1 85 ? -7.298 11.879 -5.518 1.00 79.88 85 SER A O 1
ATOM 663 N N . ILE A 1 86 ? -6.398 11.370 -3.531 1.00 85.50 86 ILE A N 1
ATOM 664 C CA . ILE A 1 86 ? -7.657 10.840 -2.981 1.00 85.50 86 ILE A CA 1
ATOM 665 C C . ILE A 1 86 ? -8.211 11.832 -1.960 1.00 85.50 86 ILE A C 1
ATOM 667 O O . ILE A 1 86 ? -7.780 11.854 -0.802 1.00 85.50 86 ILE A O 1
ATOM 671 N N . ASP A 1 87 ? -9.173 12.641 -2.399 1.00 86.12 87 ASP A N 1
ATOM 672 C CA . ASP A 1 87 ? -9.865 13.618 -1.549 1.00 86.12 87 ASP A CA 1
ATOM 673 C C . ASP A 1 87 ? -10.984 12.963 -0.723 1.00 86.12 87 ASP A C 1
ATOM 675 O O . ASP A 1 87 ? -11.172 13.292 0.449 1.00 86.12 87 ASP A O 1
ATOM 679 N N . ALA A 1 88 ? -11.659 11.961 -1.293 1.00 88.06 88 ALA A N 1
ATOM 680 C CA . ALA A 1 88 ? -12.676 11.152 -0.629 1.00 88.06 88 ALA A CA 1
ATOM 681 C C . ALA A 1 88 ? -12.598 9.691 -1.094 1.00 88.06 88 ALA A C 1
ATOM 683 O O . ALA A 1 88 ? -12.271 9.416 -2.247 1.00 88.06 88 ALA A O 1
ATOM 684 N N . ALA A 1 89 ? -12.915 8.760 -0.196 1.00 89.50 89 ALA A N 1
ATOM 685 C CA . ALA A 1 89 ? -13.009 7.334 -0.494 1.00 89.50 89 ALA A CA 1
ATOM 686 C C . ALA A 1 89 ? -14.135 6.700 0.327 1.00 89.50 89 ALA A C 1
ATOM 68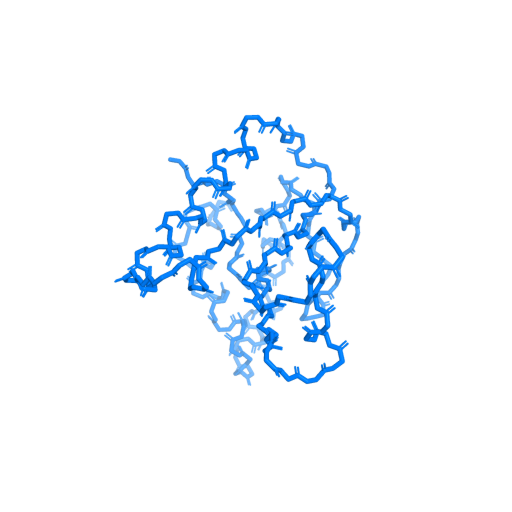8 O O . ALA A 1 89 ? -14.422 7.147 1.443 1.00 89.50 89 ALA A O 1
ATOM 689 N N . LYS A 1 90 ? -14.759 5.663 -0.238 1.00 91.94 90 LYS A N 1
ATOM 690 C CA . LYS A 1 90 ? -15.692 4.785 0.464 1.00 91.94 90 LYS A CA 1
ATOM 691 C C . LYS A 1 90 ? -15.272 3.340 0.221 1.00 91.94 90 LYS A C 1
ATOM 693 O O . LYS A 1 90 ? -15.286 2.899 -0.923 1.00 91.94 90 LYS A O 1
ATOM 698 N N . GLU A 1 91 ? -14.899 2.634 1.280 1.00 90.62 91 GLU A N 1
ATOM 699 C CA . GLU A 1 91 ? -14.382 1.259 1.229 1.00 90.62 91 GLU A CA 1
ATOM 700 C C . GLU A 1 91 ? -15.134 0.408 2.257 1.00 90.62 91 GLU A C 1
ATOM 702 O O . GLU A 1 91 ? -15.451 0.897 3.340 1.00 90.62 91 GLU A O 1
ATOM 707 N N . GLY A 1 92 ? -15.524 -0.818 1.891 1.00 87.06 92 GLY A N 1
ATOM 708 C CA . GLY A 1 92 ? -16.303 -1.705 2.773 1.00 87.06 92 GLY A CA 1
ATOM 709 C C . GLY A 1 92 ? -17.621 -1.102 3.285 1.00 87.06 92 GLY A C 1
ATOM 710 O O . GLY A 1 92 ? -18.105 -1.467 4.347 1.00 87.06 92 GLY A O 1
ATOM 711 N N . GLY A 1 93 ? -18.182 -0.113 2.577 1.00 90.38 93 GLY A N 1
ATOM 712 C CA . GLY A 1 93 ? -19.376 0.619 3.015 1.00 90.38 93 GLY A CA 1
ATOM 713 C C . GLY A 1 93 ? -19.114 1.853 3.891 1.00 90.38 93 GLY A C 1
ATOM 714 O O . GLY A 1 93 ? -20.063 2.589 4.163 1.00 90.38 93 GLY A O 1
ATOM 715 N 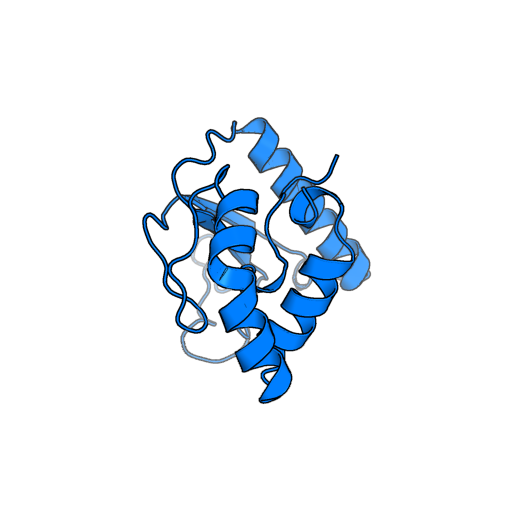N . PHE A 1 94 ? -17.863 2.162 4.240 1.00 93.00 94 PHE A N 1
ATOM 716 C CA . PHE A 1 94 ? -17.498 3.272 5.126 1.00 93.00 94 PHE A CA 1
ATOM 717 C C . PHE A 1 94 ? -16.813 4.411 4.391 1.00 93.00 94 PHE A C 1
ATOM 719 O O . PHE A 1 94 ? -15.898 4.195 3.601 1.00 93.00 94 PHE A O 1
ATOM 726 N N . HIS A 1 95 ? -17.207 5.648 4.692 1.00 93.00 95 HIS A N 1
ATOM 727 C CA . HIS A 1 95 ? -16.426 6.811 4.280 1.00 93.00 95 HIS A CA 1
ATOM 728 C C . HIS A 1 95 ? -15.111 6.830 5.051 1.00 93.00 95 HIS A C 1
ATOM 730 O O . HIS A 1 95 ? -15.121 6.861 6.280 1.00 93.00 95 HIS A O 1
ATOM 736 N N . LEU A 1 96 ? -13.988 6.811 4.337 1.00 90.62 96 LEU A N 1
ATOM 737 C CA . LEU A 1 96 ? -12.681 6.770 4.978 1.00 90.62 96 LEU A CA 1
ATOM 738 C C . LEU A 1 96 ? -12.293 8.139 5.548 1.00 90.62 96 LEU A C 1
ATOM 740 O O . LEU A 1 96 ? -12.469 9.163 4.870 1.00 90.62 96 LEU A O 1
ATOM 744 N N . PRO A 1 97 ? -11.678 8.180 6.741 1.00 87.88 97 PRO A N 1
ATOM 745 C CA . PRO A 1 97 ? -11.292 9.428 7.376 1.00 87.88 97 PRO A CA 1
ATOM 746 C C . PRO A 1 97 ? -10.126 10.084 6.640 1.00 87.88 97 PRO A C 1
ATOM 748 O O . PRO A 1 97 ? -9.281 9.417 6.036 1.00 87.88 97 PRO A O 1
ATOM 751 N N . LEU A 1 98 ? -10.052 11.412 6.719 1.00 83.50 98 LEU A N 1
ATOM 752 C CA . LEU A 1 98 ? -8.818 12.120 6.393 1.00 83.50 98 LEU A CA 1
ATOM 753 C C . LEU A 1 98 ? -7.701 11.724 7.382 1.00 83.50 98 LEU A C 1
ATOM 755 O O . LEU A 1 98 ? -7.984 11.313 8.514 1.00 83.50 98 LEU A O 1
ATOM 759 N N . PRO A 1 99 ? -6.424 11.874 6.987 1.00 80.31 99 PRO A N 1
ATOM 760 C CA . PRO A 1 99 ? -5.304 11.752 7.915 1.00 80.31 99 PRO A CA 1
ATOM 761 C C . PRO A 1 99 ? -5.536 12.595 9.180 1.00 80.31 99 PRO A C 1
ATOM 763 O O . PRO A 1 99 ? -5.971 13.738 9.086 1.00 80.31 99 PRO A O 1
ATOM 766 N N . GLY A 1 100 ? -5.258 12.026 10.356 1.00 83.38 100 GLY A N 1
ATOM 767 C CA . GLY A 1 100 ? -5.485 12.675 11.656 1.00 83.38 100 GLY A CA 1
ATOM 768 C C . GLY A 1 100 ? -6.843 12.380 12.306 1.00 83.38 100 GLY A C 1
ATOM 769 O O . GLY A 1 100 ? -6.965 12.533 13.513 1.00 83.38 100 GLY A O 1
ATOM 770 N N . TYR A 1 101 ? -7.827 11.874 11.556 1.00 87.81 101 TYR A N 1
ATOM 771 C CA . TYR A 1 101 ? -9.171 11.562 12.076 1.00 87.81 101 TYR A CA 1
ATOM 772 C C . TYR A 1 101 ? -9.434 10.060 12.238 1.00 87.81 101 TYR A C 1
ATOM 774 O O . TYR A 1 101 ? -10.565 9.641 12.464 1.00 87.81 101 TYR A O 1
ATOM 782 N N . VAL A 1 102 ? -8.394 9.235 12.100 1.00 89.88 102 VAL A N 1
ATOM 783 C CA . VAL A 1 102 ? -8.520 7.773 12.103 1.00 89.88 102 VAL A CA 1
ATOM 784 C C . VAL A 1 102 ? -9.048 7.245 13.434 1.00 89.88 102 VAL A C 1
ATOM 786 O O . VAL A 1 102 ? -9.953 6.421 13.430 1.00 89.88 102 VAL A O 1
ATOM 789 N N . GLU A 1 103 ? -8.513 7.717 14.561 1.00 91.31 103 GLU A N 1
ATOM 790 C CA . GLU A 1 103 ? -8.922 7.238 15.889 1.00 91.31 103 GLU A CA 1
ATOM 791 C C . GLU A 1 103 ? -10.408 7.525 16.143 1.00 91.31 103 GLU A C 1
ATOM 793 O O . GLU A 1 103 ? -11.147 6.638 16.560 1.00 91.31 103 GLU A O 1
ATOM 798 N N . GLN A 1 104 ? -10.877 8.731 15.801 1.00 91.75 104 GLN A N 1
ATOM 799 C CA . GLN A 1 104 ? -12.296 9.078 15.905 1.00 91.75 104 GLN A CA 1
ATOM 800 C C . GLN A 1 104 ? -13.157 8.215 14.978 1.00 91.75 104 GLN A C 1
ATOM 802 O O . GLN A 1 104 ? -14.173 7.677 15.401 1.00 91.75 104 GLN A O 1
ATOM 807 N N . TRP A 1 105 ? -12.718 8.018 13.735 1.00 93.25 105 TRP A N 1
ATOM 808 C CA . TRP A 1 105 ? -13.421 7.155 12.794 1.00 93.25 105 TRP A CA 1
ATOM 809 C C . TRP A 1 105 ? -13.549 5.718 13.309 1.00 93.25 105 TRP A C 1
ATOM 811 O O . TRP A 1 105 ? -14.604 5.112 13.151 1.00 93.25 105 TRP A O 1
ATOM 821 N N . VAL A 1 106 ? -12.523 5.176 13.971 1.00 93.12 106 VAL A N 1
ATOM 822 C CA . VAL A 1 106 ? -12.615 3.855 14.604 1.00 93.12 106 VAL A CA 1
ATOM 823 C C . VAL A 1 106 ? -13.698 3.851 15.684 1.00 93.12 106 VAL A C 1
ATOM 825 O O . VAL A 1 106 ? -14.553 2.964 15.672 1.00 93.12 106 VAL A O 1
ATOM 828 N N . LYS A 1 107 ? -13.720 4.852 16.574 1.00 92.38 107 LYS A N 1
ATOM 829 C CA . LYS A 1 107 ? -14.747 4.971 17.627 1.00 92.38 107 LYS A CA 1
ATOM 830 C C . LYS A 1 107 ? -16.155 4.989 17.043 1.00 92.38 107 LYS A C 1
ATOM 832 O O . LYS A 1 107 ? -17.007 4.218 17.482 1.00 92.38 107 LYS A O 1
ATOM 837 N N . ASP A 1 108 ? -16.366 5.807 16.017 1.00 94.81 108 ASP A N 1
ATOM 838 C CA . ASP A 1 108 ? -17.677 6.009 15.398 1.00 94.81 108 ASP A CA 1
ATOM 839 C C . ASP A 1 108 ? -18.193 4.746 14.689 1.00 94.81 108 ASP A C 1
ATOM 841 O O . ASP A 1 108 ? -19.399 4.522 14.616 1.00 94.81 108 ASP A O 1
ATOM 845 N N . ASN A 1 109 ? -17.289 3.901 14.181 1.00 94.69 109 ASN A N 1
ATOM 846 C CA . ASN A 1 109 ? -17.642 2.775 13.312 1.00 94.69 109 ASN A CA 1
ATOM 847 C C . ASN A 1 109 ? -17.460 1.393 13.960 1.00 94.69 109 ASN A C 1
ATOM 849 O O . ASN A 1 109 ? -17.826 0.385 13.353 1.00 94.69 109 ASN A O 1
ATOM 853 N N . THR A 1 110 ? -16.951 1.313 15.196 1.00 94.12 110 THR A N 1
ATOM 854 C CA . THR A 1 110 ? -16.633 0.036 15.871 1.00 94.12 110 THR A CA 1
ATOM 855 C C . THR A 1 110 ? -17.829 -0.920 15.930 1.00 94.12 110 THR A C 1
ATOM 857 O O . THR A 1 110 ? -17.671 -2.113 15.677 1.00 94.12 110 THR A O 1
ATOM 860 N N . ALA A 1 111 ? -19.035 -0.427 16.228 1.00 95.31 111 ALA A N 1
ATOM 861 C CA . ALA A 1 111 ? -20.226 -1.277 16.329 1.00 95.31 111 ALA A CA 1
ATOM 862 C C . ALA A 1 111 ? -20.582 -1.951 14.991 1.00 95.31 111 ALA A C 1
ATOM 864 O O . ALA A 1 111 ? -20.843 -3.156 14.942 1.00 95.31 111 ALA A O 1
ATOM 865 N N . GLN A 1 112 ? -20.535 -1.193 13.894 1.00 95.50 112 GLN A N 1
ATOM 866 C CA . GLN A 1 112 ? -20.790 -1.729 12.560 1.00 95.50 112 GLN A CA 1
ATOM 867 C C . GLN A 1 112 ? -19.658 -2.665 12.114 1.00 95.50 112 GLN A C 1
ATOM 869 O O . GLN A 1 112 ? -19.935 -3.729 11.570 1.00 95.50 112 GLN A O 1
ATOM 874 N N . CYS A 1 113 ? -18.400 -2.329 12.420 1.00 94.38 113 CYS A N 1
ATOM 875 C CA . CYS A 1 113 ? -17.258 -3.206 12.147 1.00 94.38 113 CYS A CA 1
ATOM 876 C C . CYS A 1 113 ? -17.412 -4.565 12.845 1.00 94.38 113 CYS A C 1
ATOM 878 O O . CYS A 1 113 ? -17.193 -5.597 12.223 1.00 94.38 113 CYS A O 1
ATOM 880 N N . ARG A 1 114 ? -17.853 -4.586 14.112 1.00 95.12 114 ARG A N 1
ATOM 881 C CA . ARG A 1 114 ? -18.137 -5.836 14.842 1.00 95.12 114 ARG A CA 1
ATOM 882 C C . ARG A 1 114 ? -19.268 -6.643 14.216 1.00 95.12 114 ARG A C 1
ATOM 884 O O . ARG A 1 114 ? -19.205 -7.866 14.229 1.00 95.12 114 ARG A O 1
ATOM 891 N N . THR A 1 115 ? -20.281 -5.970 13.673 1.00 96.75 115 THR A N 1
ATOM 892 C CA . THR A 1 115 ? -21.388 -6.637 12.971 1.00 96.75 115 THR A CA 1
ATOM 893 C C . THR A 1 115 ? -20.871 -7.349 11.722 1.00 96.75 115 THR A C 1
ATOM 895 O O . THR A 1 115 ? -21.060 -8.551 11.590 1.00 96.75 115 THR A O 1
ATOM 898 N N . LEU A 1 116 ? -20.114 -6.646 10.876 1.00 96.44 116 LEU A N 1
ATOM 899 C CA . LEU A 1 116 ? -19.514 -7.218 9.663 1.00 96.44 116 LEU A CA 1
ATOM 900 C C . LEU A 1 116 ? -18.509 -8.336 9.983 1.00 96.44 116 LEU A C 1
ATOM 902 O O . LEU A 1 116 ? -18.476 -9.364 9.311 1.00 96.44 116 LEU A O 1
ATOM 906 N N . ALA A 1 117 ? -17.732 -8.184 11.058 1.00 96.69 117 ALA A N 1
ATOM 907 C CA . ALA A 1 117 ? -16.839 -9.235 11.537 1.00 96.69 117 ALA A CA 1
ATOM 908 C C . ALA A 1 117 ? -17.609 -10.493 11.981 1.00 96.69 117 ALA A C 1
ATOM 910 O O . ALA A 1 117 ? -17.188 -11.608 11.681 1.00 96.69 117 ALA A O 1
ATOM 911 N N . ALA A 1 118 ? -18.747 -10.329 12.664 1.00 97.12 118 ALA A N 1
ATOM 912 C CA . ALA A 1 118 ? -19.608 -11.440 13.075 1.00 97.12 118 ALA A CA 1
ATOM 913 C C . ALA A 1 118 ? -20.299 -12.131 11.884 1.00 97.12 118 ALA A C 1
ATOM 915 O O . ALA A 1 118 ? -20.583 -13.325 11.955 1.00 97.12 118 ALA A O 1
ATOM 916 N N . GLU A 1 119 ? -20.527 -11.406 10.786 1.00 97.31 119 GLU A N 1
ATOM 917 C CA . GLU A 1 119 ? -20.994 -11.956 9.504 1.00 97.31 119 GLU A CA 1
ATOM 918 C C . GLU A 1 119 ? -19.893 -12.710 8.735 1.00 97.31 119 GLU A C 1
ATOM 920 O O . GLU A 1 119 ? -20.182 -13.409 7.764 1.00 97.31 119 GLU A O 1
ATOM 925 N N . GLY A 1 120 ? -18.639 -12.621 9.188 1.00 96.94 120 GLY A N 1
ATOM 926 C CA . GLY A 1 120 ? -17.501 -13.319 8.597 1.00 96.94 120 GLY A CA 1
ATOM 927 C C . GLY A 1 120 ? -16.796 -12.550 7.480 1.00 96.94 120 GLY A C 1
ATOM 928 O O . GLY A 1 120 ? -16.041 -13.164 6.726 1.00 96.94 120 GLY A O 1
ATOM 929 N N . ASP A 1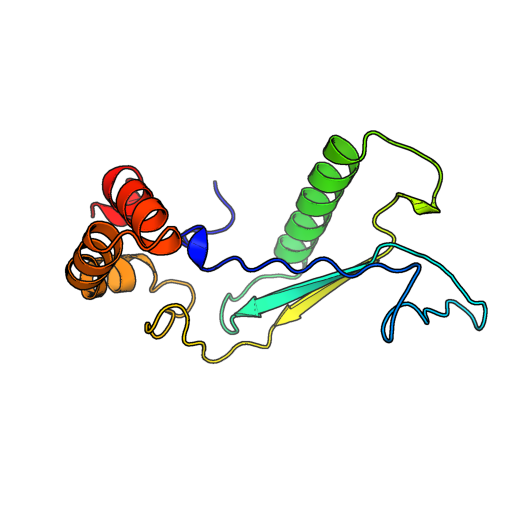 121 ? -17.007 -11.234 7.365 1.00 96.88 121 ASP A N 1
ATOM 930 C CA . ASP A 1 121 ? -16.245 -10.412 6.423 1.00 96.88 121 ASP A CA 1
ATOM 931 C C . ASP A 1 121 ? -14.759 -10.357 6.852 1.00 96.88 121 ASP A C 1
ATOM 933 O O . ASP A 1 121 ? -14.453 -9.862 7.945 1.00 96.88 121 ASP A O 1
ATOM 937 N N . PRO A 1 122 ? -13.818 -10.865 6.031 1.00 94.94 122 PRO A N 1
ATOM 938 C CA . PRO A 1 122 ? -12.418 -11.019 6.421 1.00 94.94 122 PRO A CA 1
ATOM 939 C C . PRO A 1 122 ? -11.720 -9.687 6.721 1.00 94.94 122 PRO A C 1
ATOM 941 O O . PRO A 1 122 ? -10.887 -9.635 7.632 1.00 94.94 122 PRO A O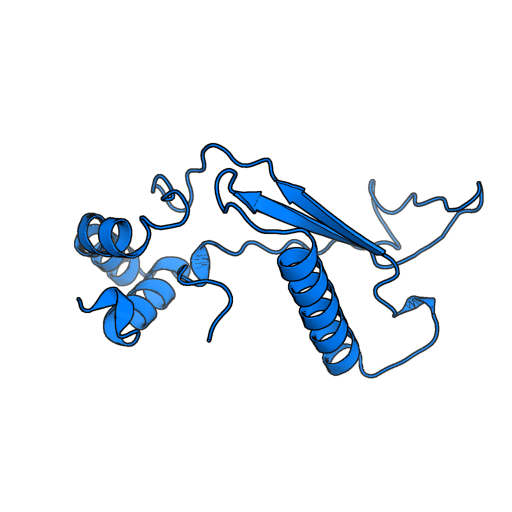 1
ATOM 944 N N . ASP A 1 123 ? -12.077 -8.612 6.014 1.00 94.44 123 ASP A N 1
ATOM 945 C CA . ASP A 1 123 ? -11.468 -7.297 6.218 1.00 94.44 123 ASP A CA 1
ATOM 946 C C . ASP A 1 123 ? -11.869 -6.743 7.592 1.00 94.44 123 ASP A C 1
ATOM 948 O O . ASP A 1 123 ? -11.043 -6.191 8.328 1.00 94.44 123 ASP A O 1
ATOM 952 N N . PHE A 1 124 ? -13.128 -6.960 7.987 1.00 95.75 124 PHE A N 1
ATOM 953 C CA . PHE A 1 124 ? -13.653 -6.509 9.275 1.00 95.75 124 PHE A CA 1
ATOM 954 C C . PHE A 1 124 ? -13.292 -7.431 10.438 1.00 95.75 124 PHE A C 1
ATOM 956 O O . PHE A 1 124 ? -13.127 -6.938 11.554 1.00 95.75 124 PHE A O 1
ATOM 963 N N . VAL A 1 125 ? -13.072 -8.727 10.199 1.00 96.81 125 VAL A N 1
ATOM 964 C CA . VAL A 1 125 ? -12.448 -9.625 11.186 1.00 96.81 125 VAL A CA 1
ATOM 965 C C . VAL A 1 125 ? -11.039 -9.133 11.524 1.00 96.81 125 VAL A C 1
ATOM 967 O O . VAL A 1 125 ? -10.696 -8.997 12.702 1.00 96.81 125 VAL A O 1
ATOM 970 N N . GLN A 1 126 ? -10.233 -8.795 10.512 1.00 95.19 126 GLN A N 1
ATOM 971 C CA . GLN A 1 126 ? -8.896 -8.244 10.733 1.00 95.19 126 GLN A CA 1
ATOM 972 C C . GLN A 1 126 ? -8.951 -6.878 11.431 1.00 95.19 126 GLN A C 1
ATOM 974 O O . GLN A 1 126 ? -8.217 -6.654 12.398 1.00 95.19 126 GLN A O 1
ATOM 979 N N . LEU A 1 127 ? -9.825 -5.975 10.975 1.00 94.25 127 LEU A N 1
ATOM 980 C CA . LEU A 1 127 ? -10.003 -4.666 11.602 1.00 94.25 127 LEU A CA 1
ATOM 981 C C . LEU A 1 127 ? -10.457 -4.797 13.060 1.00 94.25 127 LEU A C 1
ATOM 983 O O . LEU A 1 127 ? -9.942 -4.075 13.904 1.00 94.25 127 LEU A O 1
ATOM 987 N N . GLY A 1 128 ? -11.366 -5.720 13.379 1.00 94.31 128 GLY A N 1
ATOM 988 C CA . GLY A 1 128 ? -11.799 -5.990 14.751 1.00 94.31 128 GLY A CA 1
ATOM 989 C C . GLY A 1 128 ? -10.625 -6.352 15.662 1.00 94.31 128 GLY A C 1
ATOM 990 O O . GLY A 1 128 ? -10.452 -5.738 16.715 1.00 94.31 128 GLY A O 1
ATOM 991 N N . GLY A 1 129 ? -9.750 -7.252 15.202 1.00 94.00 129 GLY A N 1
ATOM 992 C CA . GLY A 1 129 ? -8.520 -7.595 15.921 1.00 94.00 129 GLY A CA 1
ATOM 993 C C . GLY A 1 129 ? -7.559 -6.410 16.073 1.00 94.00 129 GLY A C 1
ATOM 994 O O . GLY A 1 129 ? -6.955 -6.228 17.130 1.00 94.00 129 GLY A O 1
ATOM 995 N N . GLU A 1 130 ? -7.425 -5.560 15.051 1.00 94.44 130 GLU A N 1
ATOM 996 C CA . GLU A 1 130 ? -6.635 -4.327 15.156 1.00 94.44 130 GLU A CA 1
ATOM 997 C C . GLU A 1 130 ? -7.226 -3.340 16.160 1.00 94.44 130 GLU A C 1
ATOM 999 O O . GLU A 1 130 ? -6.471 -2.762 16.938 1.00 94.44 130 GLU A O 1
ATOM 1004 N N . ILE A 1 131 ? -8.549 -3.156 16.158 1.00 93.75 131 ILE A N 1
ATOM 1005 C CA . ILE A 1 131 ? -9.242 -2.289 17.110 1.00 93.75 131 ILE A CA 1
ATOM 1006 C C . ILE A 1 131 ? -8.893 -2.746 18.519 1.00 93.75 131 ILE A C 1
ATOM 1008 O O . ILE A 1 131 ? -8.385 -1.934 19.278 1.00 93.75 131 ILE A O 1
ATOM 1012 N N . GLU A 1 132 ? -9.060 -4.030 18.838 1.00 93.25 132 GLU A N 1
ATOM 1013 C CA . GLU A 1 132 ? -8.824 -4.591 20.176 1.00 93.25 132 GLU A CA 1
ATOM 1014 C C . GLU A 1 132 ? -7.362 -4.530 20.644 1.00 93.25 132 GLU A C 1
ATOM 1016 O O . GLU A 1 132 ? -7.103 -4.410 21.841 1.00 93.25 132 GLU A O 1
ATOM 1021 N N . THR A 1 133 ? -6.397 -4.613 19.723 1.00 93.81 133 THR A N 1
ATOM 1022 C CA . THR A 1 133 ? -4.976 -4.784 20.077 1.00 93.81 133 THR A CA 1
ATOM 1023 C C . THR A 1 133 ? -4.130 -3.521 19.941 1.00 93.81 133 THR A C 1
ATOM 1025 O O . THR A 1 133 ? -3.069 -3.435 20.563 1.00 93.81 133 THR A O 1
ATOM 1028 N N . ARG A 1 134 ? -4.554 -2.533 19.143 1.00 91.75 134 ARG A N 1
ATOM 1029 C CA . ARG A 1 134 ? -3.769 -1.315 18.894 1.00 91.75 134 ARG A CA 1
ATOM 1030 C C . ARG A 1 134 ? -4.082 -0.234 19.935 1.00 91.75 134 ARG A C 1
ATOM 1032 O O . ARG A 1 134 ? -5.218 0.239 19.983 1.00 91.75 134 ARG A O 1
ATOM 1039 N N . PRO A 1 135 ? -3.098 0.226 20.736 1.00 91.12 135 PRO A N 1
ATOM 1040 C CA . PRO A 1 135 ? -3.341 1.187 21.815 1.00 91.12 135 PRO A CA 1
ATOM 1041 C C . PRO A 1 135 ? -3.982 2.506 21.368 1.00 91.12 135 PRO A C 1
ATOM 1043 O O . PRO A 1 135 ? -4.752 3.098 22.114 1.00 91.12 135 PRO A O 1
ATOM 1046 N N . GLU A 1 136 ? -3.678 2.984 20.162 1.00 89.19 136 GLU A N 1
ATOM 1047 C CA . GLU A 1 136 ? -4.282 4.190 19.586 1.00 89.19 136 GLU A CA 1
ATOM 1048 C C . GLU A 1 136 ? -5.786 4.051 19.299 1.00 89.19 136 GLU A C 1
ATOM 1050 O O . GLU A 1 136 ? -6.489 5.055 19.266 1.00 89.19 136 GLU A O 1
ATOM 1055 N N . PHE A 1 137 ? -6.298 2.829 19.134 1.00 91.25 137 PHE A N 1
ATOM 1056 C CA . PHE A 1 137 ? -7.715 2.555 18.865 1.00 91.25 137 PHE A CA 1
ATOM 1057 C C . PHE A 1 137 ? -8.526 2.263 20.133 1.00 91.25 137 PHE A C 1
ATOM 1059 O O . PHE A 1 137 ? -9.747 2.167 20.065 1.00 91.25 137 PHE A O 1
ATOM 1066 N N . GLN A 1 138 ? -7.858 2.156 21.284 1.00 86.56 138 GLN A N 1
ATOM 1067 C CA . GLN A 1 138 ? -8.470 1.892 22.592 1.00 86.56 138 GLN A CA 1
ATOM 1068 C C . GLN A 1 138 ? -8.688 3.160 23.436 1.00 86.56 138 GLN A C 1
ATOM 1070 O O . GLN A 1 138 ? -9.183 3.077 24.560 1.00 86.56 138 GLN A O 1
ATOM 1075 N N . LYS A 1 139 ? -8.271 4.323 22.928 1.00 73.75 139 LYS A N 1
ATOM 1076 C CA . LYS A 1 139 ? -8.429 5.622 23.599 1.00 73.75 139 LYS A CA 1
ATOM 1077 C C . LYS A 1 139 ? -9.814 6.212 23.408 1.00 73.75 139 LYS A C 1
ATOM 1079 O O . LYS A 1 139 ? -10.568 5.724 22.550 1.00 73.75 139 LYS A O 1
#

Secondary structure (DSSP, 8-state):
--S--S-GGG-------SSSSTT--EEETTEEE--EEEEEEEETT----HHHHHHHHHHHHHHHHHHH---STTTSEEEEEEEEEES--EETTEEPPPTT-HHHHHHHHHHHHHHHHHTT-HHHHHHHHHHHH-GGG--